Protein AF-A0A926IQZ2-F1 (afdb_monomer_lite)

Radius of gyration: 31.46 Å; chains: 1; bounding box: 54×23×91 Å

InterPro domains:
  IPR045781 Saxitoxin biosynthesis operon protein SxtJ [PF19588] (16-94)

Structure (mmCIF, N/CA/C/O backbone):
data_AF-A0A926IQZ2-F1
#
_entry.id   AF-A0A926IQZ2-F1
#
loop_
_atom_site.group_PDB
_atom_site.id
_atom_site.type_symbol
_atom_site.label_atom_id
_atom_site.label_alt_id
_atom_site.label_comp_id
_atom_site.label_asym_id
_atom_site.label_entity_id
_atom_site.label_seq_id
_atom_site.pdbx_PDB_ins_code
_atom_site.Cartn_x
_atom_site.Cartn_y
_atom_site.Cartn_z
_atom_site.occupancy
_atom_site.B_iso_or_equiv
_atom_site.auth_seq_id
_atom_site.auth_comp_id
_atom_site.auth_asym_id
_atom_site.auth_atom_id
_atom_site.pdbx_PDB_model_num
ATOM 1 N N . MET A 1 1 ? -28.616 3.564 1.388 1.00 45.38 1 MET A N 1
ATOM 2 C CA . MET A 1 1 ? -29.315 3.078 2.598 1.00 45.38 1 MET A CA 1
ATOM 3 C C . MET A 1 1 ? -28.309 2.314 3.440 1.00 45.38 1 MET A C 1
ATOM 5 O O . MET A 1 1 ? -27.675 1.414 2.913 1.00 45.38 1 MET A O 1
ATOM 9 N N . ILE A 1 2 ? -28.062 2.727 4.684 1.00 53.44 2 ILE A N 1
ATOM 10 C CA . ILE A 1 2 ? -27.160 1.995 5.585 1.00 53.44 2 ILE A CA 1
ATOM 11 C C . ILE A 1 2 ? -27.973 0.858 6.196 1.00 53.44 2 ILE A C 1
ATOM 13 O O . ILE A 1 2 ? -28.905 1.106 6.957 1.00 53.44 2 ILE A O 1
ATOM 17 N N . ASP A 1 3 ? -27.648 -0.369 5.802 1.00 67.25 3 ASP A N 1
ATOM 18 C CA . ASP A 1 3 ? -28.371 -1.567 6.211 1.00 67.25 3 ASP A CA 1
ATOM 19 C C . ASP A 1 3 ? -28.187 -1.865 7.701 1.00 67.25 3 ASP A C 1
ATOM 21 O O . ASP A 1 3 ? -27.077 -1.803 8.238 1.00 67.25 3 ASP A O 1
ATOM 25 N N . LYS A 1 4 ? -29.280 -2.238 8.376 1.00 63.59 4 LYS A N 1
ATOM 26 C CA . LYS A 1 4 ? -29.286 -2.554 9.815 1.00 63.59 4 LYS A CA 1
ATOM 27 C C . LYS A 1 4 ? -28.317 -3.698 10.149 1.00 63.59 4 LYS A C 1
ATOM 29 O O . LYS A 1 4 ? -27.727 -3.687 11.226 1.00 63.59 4 LYS A O 1
ATOM 34 N N . LYS A 1 5 ? -28.104 -4.630 9.209 1.00 66.50 5 LYS A N 1
ATOM 35 C CA . LYS A 1 5 ? -27.119 -5.721 9.317 1.00 66.50 5 LYS A CA 1
ATOM 36 C C . LYS A 1 5 ? -25.686 -5.215 9.471 1.00 66.50 5 LYS A C 1
ATOM 38 O O . LYS A 1 5 ? -24.986 -5.666 10.369 1.00 66.50 5 LYS A O 1
ATOM 43 N N . ARG A 1 6 ? -25.282 -4.216 8.681 1.00 66.44 6 ARG A N 1
ATOM 44 C CA . ARG A 1 6 ? -23.912 -3.684 8.704 1.00 66.44 6 ARG A CA 1
ATOM 45 C C . ARG A 1 6 ? -23.560 -3.051 10.051 1.00 66.44 6 ARG A C 1
ATOM 47 O O . ARG A 1 6 ? -22.433 -3.172 10.510 1.00 66.44 6 ARG A O 1
ATOM 54 N N . ASN A 1 7 ? -24.531 -2.418 10.711 1.00 69.25 7 ASN A N 1
ATOM 55 C CA . ASN A 1 7 ? -24.328 -1.851 12.048 1.00 69.25 7 ASN A CA 1
ATOM 56 C C . ASN A 1 7 ? -24.150 -2.941 13.118 1.00 69.25 7 ASN A C 1
ATOM 58 O O . ASN A 1 7 ? -23.382 -2.751 14.056 1.00 69.25 7 ASN A O 1
ATOM 62 N N . ILE A 1 8 ? -24.837 -4.080 12.972 1.00 70.94 8 ILE A N 1
ATOM 63 C CA . ILE A 1 8 ? -24.699 -5.230 13.879 1.00 70.94 8 ILE A CA 1
ATOM 64 C C . ILE A 1 8 ? -23.340 -5.905 13.675 1.00 70.94 8 ILE A C 1
ATOM 66 O O . ILE A 1 8 ? -22.643 -6.165 14.651 1.00 70.94 8 ILE A O 1
ATOM 70 N N . GLU A 1 9 ? -22.929 -6.123 12.424 1.00 70.38 9 GLU A N 1
ATOM 71 C CA . GLU A 1 9 ? -21.602 -6.658 12.090 1.00 70.38 9 GLU A CA 1
ATOM 72 C C . GLU A 1 9 ? -20.486 -5.773 12.660 1.00 70.38 9 GLU A C 1
ATOM 74 O O . GLU A 1 9 ? -19.560 -6.276 13.295 1.00 70.38 9 GLU A O 1
ATOM 79 N N . PHE A 1 10 ? -20.626 -4.449 12.539 1.00 70.62 10 PHE A N 1
ATOM 80 C CA . PHE A 1 10 ? -19.715 -3.491 13.167 1.00 70.62 10 PHE A CA 1
ATOM 81 C C . PHE A 1 10 ? -19.642 -3.630 14.683 1.00 70.62 10 PHE A C 1
ATOM 83 O O . PHE A 1 10 ? -18.548 -3.657 15.248 1.00 70.62 10 PHE A O 1
ATOM 90 N N . GLY A 1 11 ? -20.800 -3.731 15.337 1.00 70.31 11 GLY A N 1
ATOM 91 C CA . GLY A 1 11 ? -20.881 -3.917 16.782 1.00 70.31 11 GLY A CA 1
ATOM 92 C C . GLY A 1 11 ? -20.183 -5.196 17.249 1.00 70.31 11 GLY A C 1
ATOM 93 O O . GLY A 1 11 ? -19.452 -5.175 18.238 1.00 70.31 11 GLY A O 1
ATOM 94 N N . ILE A 1 12 ? -20.344 -6.291 16.500 1.00 75.88 12 ILE A N 1
ATOM 95 C CA . ILE A 1 12 ? -19.693 -7.576 16.788 1.00 75.88 12 ILE A CA 1
ATOM 96 C C . ILE A 1 12 ? -18.170 -7.460 16.646 1.00 75.88 12 ILE A C 1
ATOM 98 O O . ILE A 1 12 ? -17.441 -7.874 17.548 1.00 75.88 12 ILE A O 1
ATOM 102 N N . VAL A 1 13 ? -17.677 -6.867 15.553 1.00 76.06 13 VAL A N 1
ATOM 103 C CA . VAL A 1 13 ? -16.231 -6.703 15.318 1.00 76.06 13 VAL A CA 1
ATOM 104 C C . VAL A 1 13 ? -15.594 -5.805 16.381 1.00 76.06 13 VAL A C 1
ATOM 106 O O . VAL A 1 13 ? -14.533 -6.141 16.906 1.00 76.06 13 VAL A O 1
ATOM 109 N N . LEU A 1 14 ? -16.249 -4.700 16.751 1.00 70.50 14 LEU A N 1
ATOM 110 C CA . LEU A 1 14 ? -15.764 -3.792 17.792 1.00 70.50 14 LEU A CA 1
ATOM 111 C C . LEU A 1 14 ? -15.695 -4.486 19.160 1.00 70.50 14 LEU A C 1
ATOM 113 O O . LEU A 1 14 ? -14.686 -4.387 19.858 1.00 70.50 14 LEU A O 1
ATOM 117 N N . SER A 1 15 ? -16.743 -5.230 19.520 1.00 68.06 15 SER A N 1
ATOM 118 C CA . SER A 1 15 ? -16.782 -6.022 20.751 1.00 68.06 15 SER A CA 1
ATOM 119 C C . SER A 1 15 ? -15.654 -7.055 20.802 1.00 68.06 15 SER A C 1
ATOM 121 O O . SER A 1 15 ? -15.017 -7.225 21.842 1.00 68.06 15 SER A O 1
ATOM 123 N N . LEU A 1 16 ? -15.396 -7.745 19.688 1.00 74.25 16 LEU A N 1
ATOM 124 C CA . LEU A 1 16 ? -14.322 -8.730 19.593 1.00 74.25 16 LEU A CA 1
ATOM 125 C C . LEU A 1 16 ? -12.940 -8.068 19.716 1.00 74.25 16 LEU A C 1
ATOM 127 O O . LEU A 1 16 ? -12.090 -8.561 20.454 1.00 74.25 16 LEU A O 1
ATOM 131 N N . ALA A 1 17 ? -12.726 -6.927 19.055 1.00 71.12 17 ALA A N 1
ATOM 132 C CA . ALA A 1 17 ? -11.469 -6.184 19.124 1.00 71.12 17 ALA A CA 1
ATOM 133 C C . ALA A 1 17 ? -11.136 -5.735 20.557 1.00 71.12 17 ALA A C 1
ATOM 135 O O . ALA A 1 17 ? -10.005 -5.910 21.008 1.00 71.12 17 ALA A O 1
ATOM 136 N N . ILE A 1 18 ? -12.121 -5.222 21.303 1.00 68.69 18 ILE A N 1
ATOM 137 C CA . ILE A 1 18 ? -11.936 -4.817 22.707 1.00 68.69 18 ILE A CA 1
ATOM 138 C C . ILE A 1 18 ? -11.576 -6.023 23.580 1.00 68.69 18 ILE A C 1
ATOM 140 O O . ILE A 1 18 ? -10.701 -5.913 24.435 1.00 68.69 18 ILE A O 1
ATOM 144 N N . LEU A 1 19 ? -12.192 -7.185 23.341 1.00 68.88 19 LEU A N 1
ATOM 145 C CA . LEU A 1 19 ? -11.885 -8.419 24.067 1.00 68.88 19 LEU A CA 1
ATOM 146 C C . LEU A 1 19 ? -10.432 -8.858 23.828 1.00 68.88 19 LEU A C 1
ATOM 148 O O . LEU A 1 19 ? -9.714 -9.160 24.781 1.00 68.88 19 LEU A O 1
ATOM 152 N N . VAL A 1 20 ? -9.968 -8.820 22.575 1.00 73.19 20 VAL A N 1
ATOM 153 C CA . VAL A 1 20 ? -8.573 -9.136 22.221 1.00 73.19 20 VAL A CA 1
ATOM 154 C C . VAL A 1 20 ? -7.599 -8.155 22.882 1.00 73.19 20 VAL A C 1
ATOM 156 O O . VAL A 1 20 ? -6.593 -8.578 23.450 1.00 73.19 20 VAL A O 1
ATOM 159 N N . ILE A 1 21 ? -7.909 -6.856 22.876 1.00 66.25 21 ILE A N 1
ATOM 160 C CA . ILE A 1 21 ? -7.084 -5.826 23.527 1.00 66.25 21 ILE A CA 1
ATOM 161 C C . ILE A 1 21 ? -7.043 -6.036 25.049 1.00 66.25 21 ILE A C 1
ATOM 163 O O . ILE A 1 21 ? -5.967 -5.983 25.645 1.00 66.25 21 ILE A O 1
ATOM 167 N N . ALA A 1 22 ? -8.184 -6.332 25.678 1.00 66.19 22 ALA A N 1
ATOM 168 C CA . ALA A 1 22 ? -8.268 -6.622 27.110 1.00 66.19 22 ALA A CA 1
ATOM 169 C C . ALA A 1 22 ? -7.443 -7.862 27.494 1.00 66.19 22 ALA A C 1
ATOM 171 O O . ALA A 1 22 ? -6.765 -7.861 28.523 1.00 66.19 22 ALA A O 1
ATOM 172 N N . TYR A 1 23 ? -7.444 -8.888 26.639 1.00 66.94 23 TYR A N 1
ATOM 173 C CA . TYR A 1 23 ? -6.642 -10.095 26.827 1.00 66.94 23 TYR A CA 1
ATOM 174 C C . TYR A 1 23 ? -5.132 -9.815 26.744 1.00 66.94 23 TYR A C 1
ATOM 176 O O . TYR A 1 23 ? -4.367 -10.301 27.578 1.00 66.94 23 TYR A O 1
ATOM 184 N N . ILE A 1 24 ? -4.697 -8.985 25.787 1.00 71.19 24 ILE A N 1
ATOM 185 C CA . ILE A 1 24 ? -3.282 -8.606 25.622 1.00 71.19 24 ILE A CA 1
ATOM 186 C C . ILE A 1 24 ? -2.796 -7.735 26.789 1.00 71.19 24 ILE A C 1
ATOM 188 O O . ILE A 1 24 ? -1.668 -7.898 27.251 1.00 71.19 24 ILE A O 1
ATOM 192 N N . CYS A 1 25 ? -3.640 -6.834 27.299 1.00 66.88 25 CYS A N 1
ATOM 193 C CA . CYS A 1 25 ? -3.238 -5.860 28.314 1.00 66.88 25 CYS A CA 1
ATOM 194 C C . CYS A 1 25 ? -3.199 -6.422 29.752 1.00 66.88 25 CYS A C 1
ATOM 196 O O . CYS A 1 25 ? -2.781 -5.703 30.655 1.00 66.88 25 CYS A O 1
ATOM 198 N N . LYS A 1 26 ? -3.639 -7.676 29.985 1.00 62.41 26 LYS A N 1
ATOM 199 C CA . LYS A 1 26 ? -3.727 -8.340 31.312 1.00 62.41 26 LYS A CA 1
ATOM 200 C C . LYS A 1 26 ? -4.358 -7.479 32.431 1.00 62.41 26 LYS A C 1
ATOM 202 O O . LYS A 1 26 ? -4.109 -7.702 33.613 1.00 62.41 26 LYS A O 1
ATOM 207 N N . GLN A 1 27 ? -5.201 -6.515 32.069 1.00 57.38 27 GLN A N 1
ATOM 208 C CA . GLN A 1 27 ? -5.865 -5.587 32.983 1.00 57.38 27 GLN A CA 1
ATOM 209 C C . GLN A 1 27 ? -7.329 -6.030 33.151 1.00 57.38 27 GLN A C 1
ATOM 211 O O . GLN A 1 27 ? -8.024 -6.215 32.153 1.00 57.38 27 GLN A O 1
ATOM 216 N N . ASN A 1 28 ? -7.820 -6.162 34.391 1.00 56.97 28 ASN A N 1
ATOM 217 C CA . ASN A 1 28 ? -9.196 -6.577 34.747 1.00 56.97 28 ASN A CA 1
ATOM 218 C C . ASN A 1 28 ? -10.296 -5.544 34.366 1.00 56.97 28 ASN A C 1
ATOM 220 O O . ASN A 1 28 ? -11.242 -5.306 35.114 1.00 56.97 28 ASN A O 1
ATOM 224 N N . TRP A 1 29 ? -10.218 -4.917 33.189 1.00 56.06 29 TRP A N 1
ATOM 225 C CA . TRP A 1 29 ? -11.238 -4.005 32.643 1.00 56.06 29 TRP A CA 1
ATOM 226 C C . TRP A 1 29 ? -12.407 -4.731 31.952 1.00 56.06 29 TRP A C 1
ATOM 228 O O . TRP A 1 29 ? -13.070 -4.210 31.050 1.00 56.06 29 TRP A O 1
ATOM 238 N N . THR A 1 30 ? -12.727 -5.936 32.417 1.00 60.03 30 THR A N 1
ATOM 239 C CA . THR A 1 30 ? -13.838 -6.761 31.923 1.00 60.03 30 THR A CA 1
ATOM 240 C C . THR A 1 30 ? -15.186 -6.039 32.041 1.00 60.03 30 THR A C 1
ATOM 242 O O . THR A 1 30 ? -16.054 -6.198 31.185 1.00 60.03 30 THR A O 1
ATOM 245 N N . GLN A 1 31 ? -15.343 -5.169 33.045 1.00 58.31 31 GLN A N 1
ATOM 246 C CA . GLN A 1 31 ? -16.564 -4.388 33.269 1.00 58.31 31 GLN A CA 1
ATOM 247 C C . GLN A 1 31 ? -16.846 -3.380 32.141 1.00 58.31 31 GLN A C 1
ATOM 249 O O . GLN A 1 31 ? -17.973 -3.302 31.661 1.00 58.31 31 GLN A O 1
ATOM 254 N N . TRP A 1 32 ? -15.828 -2.670 31.645 1.00 59.44 32 TRP A N 1
ATOM 255 C CA . TRP A 1 32 ? -15.986 -1.713 30.539 1.00 59.44 32 TRP A CA 1
ATOM 256 C C . TRP A 1 32 ? -16.294 -2.401 29.206 1.00 59.44 32 TRP A C 1
ATOM 258 O O . TRP A 1 32 ? -17.041 -1.867 28.384 1.00 59.44 32 TRP A O 1
ATOM 268 N N . THR A 1 33 ? -15.778 -3.618 29.022 1.00 61.50 33 THR A N 1
ATOM 269 C CA . THR A 1 33 ? -16.057 -4.448 27.842 1.00 61.50 33 THR A CA 1
ATOM 270 C C . THR A 1 33 ? -17.523 -4.878 27.820 1.00 61.50 33 THR A C 1
ATOM 272 O O . THR A 1 33 ? -18.197 -4.715 26.807 1.00 61.50 33 THR A O 1
ATOM 275 N N . ILE A 1 34 ? -18.047 -5.345 28.958 1.00 64.44 34 ILE A N 1
ATOM 276 C CA . ILE A 1 34 ? -19.452 -5.749 29.103 1.00 64.44 34 ILE A CA 1
ATOM 277 C C . ILE A 1 34 ? -20.390 -4.550 28.936 1.00 64.44 34 ILE A C 1
ATOM 279 O O . ILE A 1 34 ? -21.377 -4.655 28.214 1.00 64.44 34 ILE A O 1
ATOM 283 N N . VAL A 1 35 ? -20.069 -3.396 29.530 1.00 65.94 35 VAL A N 1
ATOM 284 C CA . VAL A 1 35 ? -20.867 -2.169 29.365 1.00 65.94 35 VAL A CA 1
ATOM 285 C C . VAL A 1 35 ? -20.893 -1.734 27.901 1.00 65.94 35 VAL A C 1
ATOM 287 O O . VAL A 1 35 ? -21.962 -1.438 27.379 1.00 65.94 35 VAL A O 1
ATOM 290 N N . THR A 1 36 ? -19.757 -1.770 27.203 1.00 61.84 36 THR A N 1
ATOM 291 C CA . THR A 1 36 ? -19.682 -1.409 25.777 1.00 61.84 36 THR A CA 1
ATOM 292 C C . THR A 1 36 ? -20.430 -2.404 24.886 1.00 61.84 36 THR A C 1
ATOM 294 O O . THR A 1 36 ? -21.091 -1.998 23.929 1.00 61.84 36 THR A O 1
ATOM 297 N N . LEU A 1 37 ? -20.383 -3.697 25.212 1.00 63.97 37 LEU A N 1
ATOM 298 C CA . LEU A 1 37 ? -21.092 -4.766 24.504 1.00 63.97 37 LEU A CA 1
ATOM 299 C C . LEU A 1 37 ? -22.612 -4.638 24.681 1.00 63.97 37 LEU A C 1
ATOM 301 O O . LEU A 1 37 ? -23.364 -4.696 23.709 1.00 63.97 37 LEU A O 1
ATOM 305 N N . VAL A 1 38 ? -23.067 -4.373 25.906 1.00 63.81 38 VAL A N 1
ATOM 306 C CA . VAL A 1 38 ? -24.484 -4.146 26.227 1.00 63.81 38 VAL A CA 1
ATOM 307 C C . VAL A 1 38 ? -24.990 -2.843 25.596 1.00 63.81 38 VAL A C 1
ATOM 309 O O . VAL A 1 38 ? -26.078 -2.821 25.021 1.00 63.81 38 VAL A O 1
ATOM 312 N N . LEU A 1 39 ? -24.190 -1.774 25.614 1.00 61.75 39 LEU A N 1
ATOM 313 C CA . LEU A 1 39 ? -24.533 -0.493 24.988 1.00 61.75 39 LEU A CA 1
ATOM 314 C C . LEU A 1 39 ? -24.591 -0.597 23.452 1.00 61.75 39 LEU A C 1
ATOM 316 O O . LEU A 1 39 ? -25.469 -0.002 22.824 1.00 61.75 39 LEU A O 1
ATOM 320 N N . THR A 1 40 ? -23.712 -1.413 22.862 1.00 59.50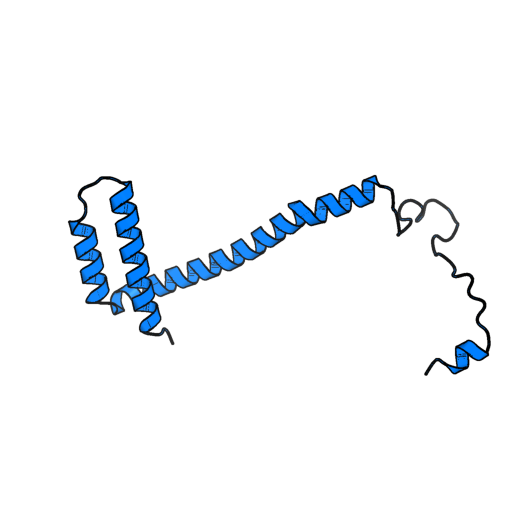 40 THR A N 1
ATOM 321 C CA . THR A 1 40 ? -23.730 -1.781 21.435 1.00 59.50 40 THR A CA 1
ATOM 322 C C . THR A 1 40 ? -25.012 -2.527 21.059 1.00 59.50 40 THR A C 1
ATOM 324 O O . THR A 1 40 ? -25.579 -2.272 19.995 1.00 59.50 40 THR A O 1
ATOM 327 N N . LEU A 1 41 ? -25.499 -3.420 21.929 1.00 58.56 41 LEU A N 1
ATOM 328 C CA . LEU A 1 41 ? -26.719 -4.194 21.685 1.00 58.56 41 LEU A CA 1
ATOM 329 C C . LEU A 1 41 ? -27.999 -3.355 21.845 1.00 58.56 41 LEU A C 1
ATOM 331 O O . LEU A 1 41 ? -28.949 -3.527 21.081 1.00 58.56 41 LEU A O 1
ATOM 335 N N . LEU A 1 42 ? -28.030 -2.457 22.836 1.00 59.62 42 LEU A N 1
ATOM 336 C CA . LEU A 1 42 ? -29.231 -1.703 23.215 1.00 59.62 42 LEU A CA 1
ATOM 337 C C . LEU A 1 42 ? -29.500 -0.491 22.317 1.00 59.62 42 LEU A C 1
ATOM 339 O O . LEU A 1 42 ? -30.661 -0.182 22.047 1.00 59.62 42 LEU A O 1
ATOM 343 N N . VAL A 1 43 ? -28.460 0.204 21.837 1.00 57.59 43 VAL A N 1
ATOM 344 C CA . VAL A 1 43 ? -28.637 1.440 21.053 1.00 57.59 43 VAL A CA 1
ATOM 345 C C . VAL A 1 43 ? -27.754 1.446 19.796 1.00 57.59 43 VAL A C 1
ATOM 347 O O . VAL A 1 43 ? -26.828 2.251 19.671 1.00 57.59 43 VAL A O 1
ATOM 350 N N . PRO A 1 44 ? -28.074 0.616 18.783 1.00 57.50 44 PRO A N 1
ATOM 351 C CA . PRO A 1 44 ? -27.334 0.595 17.518 1.00 57.50 44 PRO A CA 1
ATOM 352 C C . PRO A 1 44 ? -27.434 1.923 16.747 1.00 57.50 44 PRO A C 1
ATOM 354 O O . PRO A 1 44 ? -26.593 2.215 15.900 1.00 57.50 44 PRO A O 1
ATOM 357 N N . LYS A 1 45 ? -28.449 2.756 17.034 1.00 57.19 45 LYS A N 1
ATOM 358 C CA . LYS A 1 45 ? -28.648 4.059 16.379 1.00 57.19 45 LYS A CA 1
ATOM 359 C C . LYS A 1 45 ? -27.588 5.099 16.753 1.00 57.19 45 LYS A C 1
ATOM 361 O O . LYS A 1 45 ? -27.156 5.818 15.860 1.00 57.19 45 LYS A O 1
ATOM 366 N N . THR A 1 46 ? -27.122 5.167 17.999 1.00 59.38 46 THR A N 1
ATOM 367 C CA . THR A 1 46 ? -26.105 6.163 18.403 1.00 59.38 46 THR A CA 1
ATOM 368 C C . THR A 1 46 ? -24.739 5.876 17.775 1.00 59.38 46 THR A C 1
ATOM 370 O O . THR A 1 46 ? -23.988 6.802 17.490 1.00 59.38 46 THR A O 1
ATOM 373 N N . PHE A 1 47 ? -24.447 4.613 17.451 1.00 57.59 47 PHE A N 1
ATOM 374 C CA . PHE A 1 47 ? -23.218 4.223 16.751 1.00 57.59 47 PHE A CA 1
ATOM 375 C C . PHE A 1 47 ? -23.270 4.406 15.227 1.00 57.59 47 PHE A C 1
ATOM 377 O O . PHE A 1 47 ? -22.246 4.248 14.567 1.00 57.59 47 PHE A O 1
ATOM 384 N N . THR A 1 48 ? -24.414 4.776 14.640 1.00 61.78 48 THR A N 1
ATOM 385 C CA . THR A 1 48 ? -24.522 4.979 13.181 1.00 61.78 48 THR A CA 1
ATOM 386 C C . THR A 1 48 ? -23.561 6.022 12.589 1.00 61.78 48 THR A C 1
ATOM 388 O O . THR A 1 48 ? -22.926 5.685 11.585 1.00 61.78 48 THR A O 1
ATOM 391 N N . PRO A 1 49 ? -23.370 7.236 13.155 1.00 66.94 49 PRO A N 1
ATOM 392 C CA . PRO A 1 49 ? -22.392 8.183 12.613 1.00 66.94 49 PRO A CA 1
ATOM 393 C C . PRO A 1 49 ? -20.952 7.673 12.751 1.00 66.94 49 PRO A C 1
ATOM 395 O O . PRO A 1 49 ? -20.132 7.890 11.863 1.00 66.94 49 PRO A O 1
ATOM 398 N N . PHE A 1 50 ? -20.652 6.939 13.825 1.00 71.12 50 PHE A N 1
ATOM 399 C CA . PHE A 1 50 ? -19.318 6.400 14.072 1.00 71.12 50 PHE A CA 1
ATOM 400 C C . PHE A 1 50 ? -18.981 5.235 13.132 1.00 71.12 50 PHE A C 1
ATOM 402 O O . PHE A 1 50 ? -17.906 5.210 12.540 1.00 71.12 50 PHE A O 1
ATOM 409 N N . ALA A 1 51 ? -19.925 4.314 12.914 1.00 69.75 51 ALA A N 1
ATOM 410 C CA . ALA A 1 51 ? -19.788 3.236 11.938 1.00 69.75 51 ALA A CA 1
ATOM 411 C C . ALA A 1 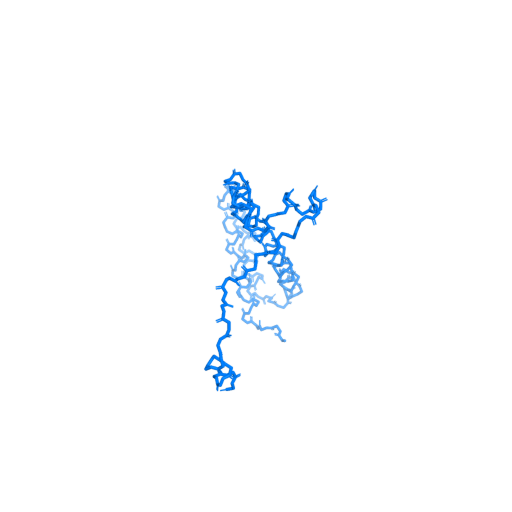51 ? -19.655 3.782 10.509 1.00 69.75 51 ALA A C 1
ATOM 413 O O . ALA A 1 51 ? -18.887 3.253 9.709 1.00 69.75 51 ALA A O 1
ATOM 414 N N . TRP A 1 52 ? -20.364 4.867 10.182 1.00 75.56 52 TRP A N 1
ATOM 415 C CA . TRP A 1 52 ? -20.207 5.536 8.893 1.00 75.56 52 TRP A CA 1
ATOM 416 C C . TRP A 1 52 ? -18.806 6.135 8.723 1.00 75.56 52 TRP A C 1
ATOM 418 O O . TRP A 1 52 ? -18.178 5.912 7.688 1.00 75.56 52 TRP A O 1
ATOM 428 N N . LEU A 1 53 ? -18.293 6.827 9.746 1.00 80.81 53 LEU A N 1
ATOM 429 C CA . LEU A 1 53 ? -16.947 7.397 9.722 1.00 80.81 53 LEU A CA 1
ATOM 430 C C . LEU A 1 53 ? -15.876 6.304 9.616 1.00 80.81 53 LEU A C 1
ATOM 432 O O . LEU A 1 53 ? -14.954 6.421 8.813 1.00 80.81 53 LEU A O 1
ATOM 436 N N . TRP A 1 54 ? -16.030 5.211 10.365 1.00 78.06 54 TRP A N 1
ATOM 437 C CA . TRP A 1 54 ? -15.118 4.073 10.299 1.00 78.06 54 TRP A CA 1
ATOM 438 C C . TRP A 1 54 ? -15.146 3.387 8.932 1.00 78.06 54 TRP A C 1
ATOM 440 O O . TRP A 1 54 ? -14.097 3.059 8.386 1.00 78.06 54 TRP A O 1
ATOM 450 N N . MET A 1 55 ? -16.327 3.200 8.339 1.00 80.94 55 MET A N 1
ATOM 451 C CA . MET A 1 55 ? -16.436 2.656 6.983 1.00 80.94 55 MET A CA 1
ATOM 452 C C . MET A 1 55 ? -15.763 3.563 5.955 1.00 80.94 55 MET A C 1
ATOM 454 O O . MET A 1 55 ? -15.028 3.074 5.102 1.00 80.94 55 MET A O 1
ATOM 458 N N . LYS A 1 56 ? -15.951 4.882 6.066 1.00 84.06 56 LYS A N 1
ATOM 459 C CA . LYS A 1 56 ? -15.266 5.860 5.211 1.00 84.06 56 LYS A CA 1
ATOM 460 C C . LYS A 1 56 ? -13.752 5.828 5.398 1.00 84.06 56 LYS A C 1
ATOM 462 O O . LYS A 1 56 ? -13.016 5.918 4.420 1.00 84.06 56 LYS A O 1
ATOM 467 N N . PHE A 1 57 ? -13.288 5.645 6.630 1.00 87.31 57 PHE A N 1
ATOM 468 C CA . PHE A 1 57 ? -11.874 5.461 6.930 1.00 87.31 57 PHE A CA 1
ATOM 469 C C . PHE A 1 57 ? -11.326 4.164 6.318 1.00 87.31 57 PHE A C 1
ATOM 471 O O . PHE A 1 57 ? -10.269 4.184 5.696 1.00 87.31 57 PHE A O 1
ATOM 478 N N . GLY A 1 58 ? -12.066 3.057 6.413 1.00 87.12 58 GLY A N 1
ATOM 479 C CA . GLY A 1 58 ? -11.710 1.785 5.781 1.00 87.12 58 GLY A CA 1
ATOM 480 C C . GLY A 1 58 ? -11.638 1.872 4.254 1.00 87.12 58 GLY A C 1
ATOM 481 O O . GLY A 1 58 ? -10.694 1.359 3.658 1.00 87.12 58 GLY A O 1
ATOM 482 N N . GLU A 1 59 ? -12.581 2.573 3.618 1.00 87.25 59 GLU A N 1
ATOM 483 C CA . GLU A 1 59 ? -12.548 2.858 2.175 1.00 87.25 59 GLU A CA 1
ATOM 484 C C . GLU A 1 59 ? -11.308 3.683 1.792 1.00 87.25 59 GLU A C 1
ATOM 486 O O . GLU A 1 59 ? -10.599 3.333 0.846 1.00 87.25 59 GLU A O 1
ATOM 491 N N . ALA A 1 60 ? -10.999 4.735 2.557 1.00 89.12 60 ALA A N 1
ATOM 492 C CA . ALA A 1 60 ? -9.812 5.557 2.332 1.00 89.12 60 ALA A CA 1
ATOM 493 C C . ALA A 1 60 ? -8.518 4.742 2.487 1.00 89.12 60 ALA A C 1
ATOM 495 O O . ALA A 1 60 ? -7.630 4.824 1.635 1.00 89.12 60 ALA A O 1
ATOM 496 N N . LEU A 1 61 ? -8.429 3.903 3.525 1.00 89.69 61 LEU A N 1
ATOM 497 C CA . LEU A 1 61 ? -7.308 2.982 3.702 1.00 89.69 61 LEU A CA 1
ATOM 498 C C . LEU A 1 61 ? -7.194 2.020 2.525 1.00 89.69 61 LEU A C 1
ATOM 500 O O . LEU A 1 61 ? -6.102 1.854 2.002 1.00 89.69 61 LEU A O 1
ATOM 504 N N . SER A 1 62 ? -8.299 1.428 2.070 1.00 89.06 62 SER A N 1
ATOM 505 C CA . SER A 1 62 ? -8.299 0.488 0.945 1.00 89.06 62 SER A CA 1
ATOM 506 C C . SER A 1 62 ? -7.762 1.123 -0.346 1.00 89.06 62 SER A C 1
ATOM 508 O O . SER A 1 62 ? -6.950 0.513 -1.052 1.00 89.06 62 SER A O 1
ATOM 510 N N . GLN A 1 63 ? -8.128 2.376 -0.626 1.00 90.12 63 GLN A N 1
ATOM 511 C CA . GLN A 1 63 ? -7.598 3.124 -1.769 1.00 90.12 63 GLN A CA 1
ATOM 512 C C . GLN A 1 63 ? -6.086 3.388 -1.642 1.00 90.12 63 GLN A C 1
ATOM 514 O O . GLN A 1 63 ? -5.335 3.239 -2.615 1.00 90.12 63 GLN A O 1
ATOM 519 N N . ILE A 1 64 ? -5.624 3.735 -0.438 1.00 93.62 64 ILE A N 1
ATOM 520 C CA . ILE A 1 64 ? -4.200 3.946 -0.148 1.00 93.62 64 ILE A CA 1
ATOM 521 C C . ILE A 1 64 ? -3.431 2.625 -0.277 1.00 93.62 64 ILE A C 1
ATOM 523 O O . ILE A 1 64 ? -2.406 2.572 -0.955 1.00 93.62 64 ILE A O 1
ATOM 527 N N . THR A 1 65 ? -3.947 1.539 0.300 1.00 93.12 65 THR A N 1
ATOM 528 C CA . THR A 1 65 ? -3.359 0.198 0.226 1.00 93.12 65 THR A CA 1
ATOM 529 C C . THR A 1 65 ? -3.246 -0.277 -1.213 1.00 93.12 65 THR A C 1
ATOM 531 O O . THR A 1 65 ? -2.215 -0.829 -1.571 1.00 93.12 65 THR A O 1
ATOM 534 N N . THR A 1 66 ? -4.245 -0.019 -2.060 1.00 93.62 66 THR A N 1
ATOM 535 C CA . THR A 1 66 ? -4.187 -0.378 -3.486 1.00 93.62 66 THR A CA 1
ATOM 536 C C . THR A 1 66 ? -3.037 0.341 -4.194 1.00 93.62 66 THR A C 1
ATOM 538 O O . THR A 1 66 ? -2.245 -0.292 -4.893 1.00 93.62 66 THR A O 1
ATOM 541 N N . SER A 1 67 ? -2.889 1.651 -3.966 1.00 92.44 67 SER A N 1
ATOM 542 C CA . SER A 1 67 ? -1.777 2.437 -4.525 1.00 92.44 67 SER A CA 1
ATOM 543 C C . SER A 1 67 ? -0.414 1.955 -4.018 1.00 92.44 67 SER A C 1
ATOM 545 O O . SER A 1 67 ? 0.529 1.812 -4.796 1.00 92.44 67 SER A O 1
ATOM 547 N N . ILE A 1 68 ? -0.313 1.662 -2.719 1.00 95.62 68 ILE A N 1
ATOM 548 C CA . ILE A 1 68 ? 0.910 1.149 -2.091 1.00 95.62 68 ILE A CA 1
ATOM 549 C C . ILE A 1 68 ? 1.259 -0.237 -2.627 1.00 95.62 68 ILE A C 1
ATOM 551 O O . ILE A 1 68 ? 2.410 -0.481 -2.973 1.00 95.62 68 ILE A O 1
ATOM 555 N N . LEU A 1 69 ? 0.283 -1.137 -2.734 1.00 95.88 69 LEU A N 1
ATOM 556 C CA . LEU A 1 69 ? 0.475 -2.479 -3.271 1.00 95.88 69 LEU A CA 1
ATOM 557 C C . LEU A 1 69 ? 1.007 -2.404 -4.703 1.00 95.88 69 LEU A C 1
ATOM 559 O O . LEU A 1 69 ? 1.987 -3.072 -5.025 1.00 95.88 69 LEU A O 1
ATOM 563 N N . LEU A 1 70 ? 0.415 -1.545 -5.539 1.00 95.50 70 LEU A N 1
ATOM 564 C CA . LEU A 1 70 ? 0.880 -1.328 -6.906 1.00 95.50 70 LEU A CA 1
ATOM 565 C C . LEU A 1 70 ? 2.317 -0.794 -6.935 1.00 95.50 70 LEU A C 1
ATOM 567 O O . LEU A 1 70 ? 3.134 -1.292 -7.708 1.00 95.50 70 LEU A O 1
ATOM 571 N N . ALA A 1 71 ? 2.649 0.171 -6.074 1.00 95.94 71 ALA A N 1
ATOM 572 C CA . ALA A 1 71 ? 4.008 0.691 -5.959 1.00 95.94 71 ALA A CA 1
ATOM 573 C C . ALA A 1 71 ? 5.001 -0.403 -5.533 1.00 95.94 71 ALA A C 1
ATOM 575 O O . ALA A 1 71 ? 6.051 -0.552 -6.154 1.00 95.94 71 ALA A O 1
ATOM 576 N N . ILE A 1 72 ? 4.657 -1.214 -4.529 1.00 96.44 72 ILE A N 1
ATOM 577 C CA . ILE A 1 72 ? 5.489 -2.329 -4.060 1.00 96.44 72 ILE A CA 1
ATOM 578 C C . ILE A 1 72 ? 5.707 -3.345 -5.179 1.00 96.44 72 ILE A C 1
ATOM 580 O O . ILE A 1 72 ? 6.841 -3.742 -5.424 1.00 96.44 72 ILE A O 1
ATOM 584 N N . VAL A 1 73 ? 4.656 -3.744 -5.896 1.00 96.31 73 VAL A N 1
ATOM 585 C CA . VAL A 1 73 ? 4.769 -4.681 -7.024 1.00 96.31 73 VAL A CA 1
ATOM 586 C C . VAL A 1 73 ? 5.625 -4.085 -8.145 1.00 96.31 73 VAL A C 1
ATOM 588 O O . VAL A 1 73 ? 6.499 -4.760 -8.696 1.00 96.31 73 VAL A O 1
ATOM 591 N N . PHE A 1 74 ? 5.431 -2.806 -8.465 1.00 95.25 74 PHE A N 1
ATOM 592 C CA . PHE A 1 74 ? 6.197 -2.131 -9.505 1.00 95.25 74 PHE A CA 1
ATOM 593 C C . PHE A 1 74 ? 7.685 -2.028 -9.150 1.00 95.25 74 PHE A C 1
ATOM 595 O O . PHE A 1 74 ? 8.545 -2.355 -9.968 1.00 95.25 74 PHE A O 1
ATOM 602 N N . PHE A 1 75 ? 8.017 -1.607 -7.933 1.00 94.62 75 PHE A N 1
ATOM 603 C CA . PHE A 1 75 ? 9.408 -1.468 -7.503 1.00 94.62 75 PHE A CA 1
ATOM 604 C C . PHE A 1 75 ? 10.064 -2.806 -7.152 1.00 94.62 75 PHE A C 1
ATOM 606 O O . PHE A 1 75 ? 11.258 -2.969 -7.387 1.00 94.62 75 PHE A O 1
ATOM 613 N N . GLY A 1 76 ? 9.304 -3.768 -6.634 1.00 95.31 76 GLY A N 1
ATOM 614 C CA . GLY A 1 76 ? 9.803 -5.070 -6.196 1.00 95.31 76 GLY A CA 1
ATOM 615 C C . GLY A 1 76 ? 9.935 -6.101 -7.313 1.00 95.31 76 GLY A C 1
ATOM 616 O O . GLY A 1 76 ? 10.823 -6.943 -7.247 1.00 95.31 76 GLY A O 1
ATOM 617 N N . ILE A 1 77 ? 9.089 -6.040 -8.347 1.00 94.56 77 ILE A N 1
ATOM 618 C CA . ILE A 1 77 ? 9.076 -7.031 -9.436 1.00 94.56 77 ILE A CA 1
ATOM 619 C C . ILE A 1 77 ? 9.381 -6.367 -10.779 1.00 94.56 77 ILE A C 1
ATOM 621 O O . ILE A 1 77 ? 10.351 -6.721 -11.447 1.00 94.56 77 ILE A O 1
ATOM 625 N N . VAL A 1 78 ? 8.591 -5.371 -11.185 1.00 94.31 78 VAL A N 1
ATOM 626 C CA . VAL A 1 78 ? 8.675 -4.814 -12.550 1.00 94.31 78 VAL A CA 1
ATOM 627 C C . VAL A 1 78 ? 9.999 -4.081 -12.788 1.00 94.31 78 VAL A C 1
ATOM 629 O O . VAL A 1 78 ? 10.675 -4.301 -13.794 1.00 94.31 78 VAL A O 1
ATOM 632 N N . THR A 1 79 ? 10.408 -3.239 -11.842 1.00 93.88 79 THR A N 1
ATOM 633 C CA . THR A 1 79 ? 11.640 -2.441 -11.907 1.00 93.88 79 THR A CA 1
ATOM 634 C C . THR A 1 79 ? 12.907 -3.302 -11.962 1.00 93.88 79 THR A C 1
ATOM 636 O O . THR A 1 79 ? 13.738 -3.051 -12.841 1.00 93.88 79 THR A O 1
ATOM 639 N N . PRO A 1 80 ? 13.101 -4.327 -11.104 1.00 91.19 80 PRO A N 1
ATOM 640 C CA . PRO A 1 80 ? 14.276 -5.185 -11.200 1.00 91.19 80 PRO A CA 1
ATOM 641 C C . PRO A 1 80 ? 14.273 -6.027 -12.472 1.00 91.19 80 PRO A C 1
ATOM 643 O O . PRO A 1 80 ? 15.338 -6.189 -13.055 1.00 91.19 80 PRO A O 1
ATOM 646 N N . ILE A 1 81 ? 13.116 -6.473 -12.976 1.00 90.62 81 ILE A N 1
ATOM 647 C CA . ILE A 1 81 ? 13.034 -7.138 -14.289 1.00 90.62 81 ILE A CA 1
ATOM 648 C C . ILE A 1 81 ? 13.492 -6.187 -15.405 1.00 90.62 81 ILE A C 1
ATOM 650 O O . ILE A 1 81 ? 14.297 -6.567 -16.257 1.00 90.62 81 ILE A O 1
ATOM 654 N N . GL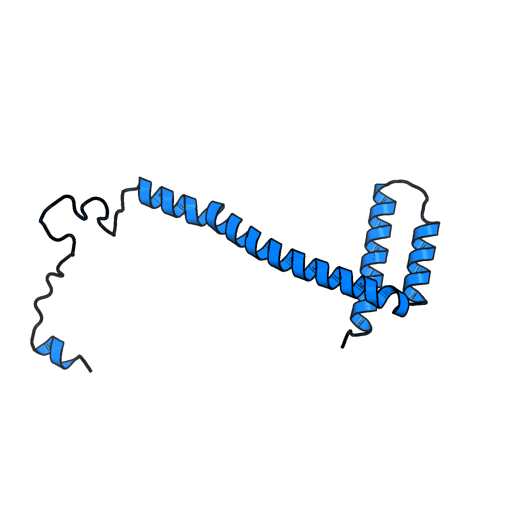Y A 1 82 ? 13.034 -4.933 -15.383 1.00 87.31 82 GLY A N 1
ATOM 655 C CA . GLY A 1 82 ? 13.454 -3.904 -16.335 1.00 87.31 82 GLY A CA 1
ATOM 656 C C . GLY A 1 82 ? 14.957 -3.618 -16.271 1.00 87.31 82 GLY A C 1
ATOM 657 O O . GLY A 1 82 ? 15.627 -3.605 -17.306 1.00 87.31 82 GLY A O 1
ATOM 658 N N . LYS A 1 83 ? 15.513 -3.455 -15.062 1.00 86.19 83 LYS A N 1
ATOM 659 C CA . LYS A 1 83 ? 16.960 -3.279 -14.864 1.00 86.19 83 LYS A CA 1
ATOM 660 C C . LYS A 1 83 ? 17.758 -4.512 -15.268 1.00 86.19 83 LYS A C 1
ATOM 662 O O . LYS A 1 83 ? 18.799 -4.359 -15.898 1.00 86.19 83 LYS A O 1
ATOM 667 N N . LEU A 1 84 ? 17.282 -5.715 -14.962 1.00 87.75 84 LEU A N 1
ATOM 668 C CA . LEU A 1 84 ? 17.924 -6.964 -15.363 1.00 87.75 84 LEU A CA 1
ATOM 669 C C . LEU A 1 84 ? 17.967 -7.078 -16.890 1.00 87.75 84 LEU A C 1
ATOM 671 O O . LEU A 1 84 ? 19.023 -7.353 -17.455 1.00 87.75 84 LEU A O 1
ATOM 675 N N . ARG A 1 85 ? 16.861 -6.763 -17.576 1.00 83.00 85 ARG A N 1
ATOM 676 C CA . ARG A 1 85 ? 16.818 -6.674 -19.043 1.00 83.00 85 ARG A CA 1
ATOM 677 C C . ARG A 1 85 ? 17.785 -5.617 -19.589 1.00 83.00 85 ARG A C 1
ATOM 679 O O . ARG A 1 85 ? 18.433 -5.869 -20.605 1.00 83.00 85 ARG A O 1
ATOM 686 N N . ALA A 1 86 ? 17.915 -4.470 -18.920 1.00 79.06 86 ALA A N 1
ATOM 687 C CA . ALA A 1 86 ? 18.869 -3.427 -19.297 1.00 79.06 86 ALA A CA 1
ATOM 688 C C . ALA A 1 86 ? 20.335 -3.873 -19.115 1.00 79.06 86 ALA A C 1
ATOM 690 O O . ALA A 1 86 ? 21.165 -3.617 -19.989 1.00 79.06 86 ALA A O 1
ATOM 691 N N . LEU A 1 87 ? 20.652 -4.584 -18.026 1.00 80.12 87 LEU A N 1
ATOM 692 C CA . LEU A 1 87 ? 21.981 -5.155 -17.765 1.00 80.12 87 LEU A CA 1
ATOM 693 C C . LEU A 1 87 ? 22.341 -6.257 -18.765 1.00 80.12 87 LEU A C 1
ATOM 695 O O . LEU A 1 87 ? 23.469 -6.299 -19.249 1.00 80.12 87 LEU A O 1
ATOM 699 N N . LEU A 1 88 ? 21.366 -7.085 -19.149 1.00 79.00 88 LEU A N 1
ATOM 700 C CA . LEU A 1 88 ? 21.511 -8.119 -20.178 1.00 79.00 88 LEU A CA 1
ATOM 701 C C . LEU A 1 88 ? 21.738 -7.549 -21.591 1.00 79.00 88 LEU A C 1
ATOM 703 O O . LEU A 1 88 ? 21.827 -8.323 -22.542 1.00 79.00 88 LEU A O 1
ATOM 707 N N . LYS A 1 89 ? 21.816 -6.215 -21.756 1.00 64.38 89 LYS A N 1
ATOM 708 C CA . LYS A 1 89 ? 22.052 -5.520 -23.036 1.00 64.38 89 LYS A CA 1
ATOM 709 C C . LYS A 1 89 ? 21.108 -5.956 -24.169 1.00 64.38 89 LYS A C 1
ATOM 711 O O . LYS A 1 89 ? 21.390 -5.681 -25.332 1.00 64.38 89 LYS A O 1
ATOM 716 N N . LYS A 1 90 ? 19.956 -6.563 -23.852 1.00 63.25 90 LYS A N 1
ATOM 717 C CA . LYS A 1 90 ? 18.862 -6.809 -24.803 1.00 63.25 90 LYS A CA 1
ATOM 718 C C . LYS A 1 90 ? 18.148 -5.487 -25.076 1.00 63.25 90 LYS A C 1
ATOM 720 O O . LYS A 1 90 ? 17.009 -5.264 -24.666 1.00 63.25 90 LYS A O 1
ATOM 725 N N . ASP A 1 91 ? 18.863 -4.597 -25.754 1.00 66.19 91 ASP A N 1
ATOM 726 C CA . ASP A 1 91 ? 18.341 -3.353 -26.297 1.00 66.19 91 ASP A CA 1
ATOM 727 C C . ASP A 1 91 ? 17.530 -3.684 -27.551 1.00 66.19 91 ASP A C 1
ATOM 729 O O . ASP A 1 91 ? 17.956 -3.474 -28.683 1.00 66.19 91 ASP A O 1
ATOM 733 N N . SER A 1 92 ? 16.347 -4.269 -27.347 1.00 63.75 92 SER A N 1
ATOM 734 C CA . SER A 1 92 ? 15.445 -4.611 -28.452 1.00 63.75 92 SER A CA 1
ATOM 735 C C . SER A 1 92 ? 14.946 -3.376 -29.210 1.00 63.75 92 SER A C 1
ATOM 737 O O . SER A 1 92 ? 14.328 -3.525 -30.254 1.00 63.75 92 SER A O 1
ATOM 739 N N . LEU A 1 93 ? 15.183 -2.173 -28.677 1.00 65.06 93 LEU A N 1
ATOM 740 C CA . LEU A 1 93 ? 14.798 -0.899 -29.277 1.00 65.06 93 LEU A CA 1
ATOM 741 C C . LEU A 1 93 ? 15.994 -0.149 -29.895 1.00 65.06 93 LEU A C 1
ATOM 743 O O . LEU A 1 93 ? 15.789 0.942 -30.418 1.00 65.06 93 LEU A O 1
ATOM 747 N N . ARG A 1 94 ? 17.221 -0.701 -29.837 1.00 66.69 94 ARG A N 1
ATOM 748 C CA . ARG A 1 94 ? 18.476 -0.069 -30.310 1.00 66.69 94 ARG A CA 1
ATOM 749 C C . ARG A 1 94 ? 18.592 1.409 -29.895 1.00 66.69 94 ARG A C 1
ATOM 751 O O . ARG A 1 94 ? 19.104 2.246 -30.639 1.00 66.69 94 ARG A O 1
ATOM 758 N N . LEU A 1 95 ? 18.113 1.745 -28.694 1.00 67.56 95 LEU A N 1
ATOM 759 C CA . LEU A 1 95 ? 18.027 3.123 -28.192 1.00 67.56 95 LEU A CA 1
ATOM 760 C C . LEU A 1 95 ? 19.404 3.783 -28.077 1.00 67.56 95 LEU A C 1
ATOM 762 O O . LEU A 1 95 ? 19.516 5.003 -28.163 1.00 67.56 95 LEU A O 1
ATOM 766 N N . ARG A 1 96 ? 20.461 2.984 -27.892 1.00 65.44 96 ARG A N 1
ATOM 767 C CA . ARG A 1 96 ? 21.848 3.471 -27.800 1.00 65.44 96 ARG A CA 1
ATOM 768 C C . ARG A 1 96 ? 22.420 3.955 -29.135 1.00 65.44 96 ARG A C 1
ATOM 770 O O . ARG A 1 96 ? 23.322 4.795 -29.107 1.00 65.44 96 ARG A O 1
ATOM 777 N N . ASP A 1 97 ? 21.899 3.444 -30.249 1.00 64.12 97 ASP A N 1
ATOM 778 C CA . ASP A 1 97 ? 22.333 3.769 -31.614 1.00 64.12 97 ASP A CA 1
ATOM 779 C C . ASP A 1 97 ? 21.491 4.909 -32.215 1.00 64.12 97 ASP A C 1
ATOM 781 O O . ASP A 1 97 ? 21.911 5.592 -33.153 1.00 64.12 97 ASP A O 1
ATOM 785 N N . PHE A 1 98 ? 20.317 5.174 -31.629 1.00 61.84 98 PHE A N 1
ATOM 786 C CA . PHE A 1 98 ? 19.425 6.253 -32.032 1.00 61.84 98 PHE A CA 1
ATOM 787 C C . PHE A 1 98 ? 20.121 7.619 -31.887 1.00 61.84 98 PHE A C 1
ATOM 789 O O . PHE A 1 98 ? 20.531 8.013 -30.796 1.00 61.84 98 PHE A O 1
ATOM 796 N N . LYS A 1 99 ? 20.250 8.343 -33.009 1.00 62.22 99 LYS A N 1
ATOM 797 C CA . LYS A 1 99 ? 20.919 9.655 -33.176 1.00 62.22 99 LYS A CA 1
ATOM 798 C C . LYS A 1 99 ? 22.450 9.697 -33.085 1.00 62.22 99 LYS A C 1
ATOM 800 O O . LYS A 1 99 ? 23.008 10.781 -33.248 1.00 62.22 99 LYS A O 1
ATOM 805 N N . LYS A 1 100 ? 23.151 8.580 -32.861 1.00 64.19 100 LYS A N 1
ATOM 806 C CA . LYS A 1 100 ? 24.630 8.582 -32.876 1.00 64.19 100 LYS A CA 1
ATOM 807 C C . LYS A 1 100 ? 25.230 8.396 -34.267 1.00 64.19 100 LYS A C 1
ATOM 809 O O . LYS A 1 100 ? 26.303 8.926 -34.535 1.00 64.19 100 LYS A O 1
ATOM 814 N N . CYS A 1 101 ? 24.534 7.688 -35.149 1.00 56.16 101 CYS A N 1
ATOM 815 C CA . CYS A 1 101 ? 24.955 7.447 -36.526 1.00 56.16 101 CYS A CA 1
ATOM 816 C C . CYS A 1 101 ? 23.940 8.058 -37.505 1.00 56.16 101 CYS A C 1
ATOM 818 O O . CYS A 1 101 ? 22.766 8.209 -37.171 1.00 56.16 101 CYS A O 1
ATOM 820 N N . LYS A 1 102 ? 24.387 8.412 -38.720 1.00 61.69 102 LYS A N 1
ATOM 821 C CA . LYS A 1 102 ? 23.510 8.875 -39.819 1.00 61.69 102 LYS A CA 1
ATOM 822 C C . LYS A 1 102 ? 22.648 7.749 -40.418 1.00 61.69 102 LYS A C 1
ATOM 824 O O . LYS A 1 102 ? 21.808 8.025 -41.266 1.00 61.69 102 LYS A O 1
ATOM 829 N N . GLU A 1 103 ? 22.862 6.504 -39.998 1.00 65.31 103 GLU A N 1
ATOM 830 C CA . GLU A 1 103 ? 22.162 5.325 -40.507 1.00 65.31 103 GLU A CA 1
ATOM 831 C C . GLU A 1 103 ? 20.865 5.044 -39.737 1.00 65.31 103 GLU A C 1
ATOM 833 O O . GLU A 1 103 ? 20.744 5.326 -38.543 1.00 65.31 103 GLU A O 1
ATOM 838 N N . SER A 1 104 ? 19.873 4.497 -40.443 1.00 66.75 104 SER A N 1
ATOM 839 C CA . SER A 1 104 ? 18.553 4.199 -39.886 1.00 66.75 104 SER A CA 1
ATOM 840 C C . SER A 1 104 ? 18.620 3.039 -38.891 1.00 66.75 104 SER A C 1
ATOM 842 O O . SER A 1 104 ? 19.133 1.969 -39.203 1.00 66.75 104 SER A O 1
ATOM 844 N N . VAL A 1 105 ? 18.041 3.223 -37.702 1.00 69.75 105 VAL A N 1
ATOM 845 C CA . VAL A 1 105 ? 17.890 2.150 -36.701 1.00 69.75 105 VAL A CA 1
ATOM 846 C C . VAL A 1 105 ? 16.704 1.224 -36.987 1.00 69.75 105 VAL A C 1
ATOM 848 O O . VAL A 1 105 ? 16.531 0.219 -36.294 1.00 69.75 105 VAL A O 1
ATOM 851 N N . PHE A 1 106 ? 15.865 1.566 -37.973 1.00 73.62 106 PHE A N 1
ATOM 852 C CA . PHE A 1 106 ? 14.728 0.739 -38.358 1.00 73.62 106 PHE A CA 1
ATOM 853 C C . PHE A 1 106 ? 15.219 -0.556 -39.000 1.00 73.62 106 PHE A C 1
ATOM 855 O O . PHE A 1 106 ? 16.017 -0.546 -39.934 1.00 73.62 106 PHE A O 1
ATOM 862 N N . ILE A 1 107 ? 14.704 -1.678 -38.506 1.00 70.88 107 ILE A N 1
ATOM 863 C CA . ILE A 1 107 ? 14.917 -2.987 -39.115 1.00 70.88 107 ILE A CA 1
ATOM 864 C C . ILE A 1 107 ? 14.038 -3.027 -40.367 1.00 70.88 107 ILE A C 1
ATOM 866 O O . ILE A 1 107 ? 12.814 -3.038 -40.246 1.00 70.88 107 ILE A O 1
ATOM 870 N N . GLN A 1 108 ? 14.639 -3.007 -41.558 1.00 72.38 108 GLN A N 1
ATOM 871 C CA . GLN A 1 108 ? 13.904 -3.285 -42.790 1.00 72.38 108 GLN A CA 1
ATOM 872 C C . GLN A 1 108 ? 13.661 -4.796 -42.867 1.00 72.38 108 GLN A C 1
ATOM 874 O O . GLN A 1 108 ? 14.629 -5.559 -42.865 1.00 72.38 108 GLN A O 1
ATOM 879 N N . PRO A 1 109 ? 12.399 -5.255 -42.874 1.00 69.38 109 PRO A N 1
ATOM 880 C CA . PRO A 1 109 ? 12.121 -6.658 -43.122 1.00 69.38 109 PRO A CA 1
ATOM 881 C C . PRO A 1 109 ? 12.512 -6.995 -44.565 1.00 69.38 109 PRO A C 1
ATOM 883 O O . PRO A 1 109 ? 12.057 -6.332 -45.493 1.00 69.38 109 PRO A O 1
ATOM 886 N N . ASP A 1 110 ? 13.312 -8.046 -44.749 1.00 72.44 110 ASP A N 1
ATOM 887 C CA . ASP A 1 110 ? 13.726 -8.591 -46.055 1.00 72.44 110 ASP A CA 1
ATOM 888 C C . ASP A 1 110 ? 12.582 -9.374 -46.731 1.00 72.44 110 ASP A C 1
ATOM 890 O O . ASP A 1 110 ? 12.721 -10.513 -47.175 1.00 72.44 110 ASP A O 1
ATOM 894 N N . LYS A 1 111 ? 11.373 -8.805 -46.699 1.00 75.25 111 LYS A N 1
ATOM 895 C CA . LYS A 1 111 ? 10.196 -9.416 -47.305 1.00 75.25 111 LYS A CA 1
ATOM 896 C C . LYS A 1 111 ? 10.022 -8.824 -48.695 1.00 75.25 111 LYS A C 1
ATOM 898 O O . LYS A 1 111 ? 9.596 -7.681 -48.841 1.00 75.25 111 LYS A O 1
ATOM 903 N N . ILE A 1 112 ? 10.339 -9.614 -49.716 1.00 73.81 112 ILE A N 1
ATOM 904 C CA . ILE A 1 112 ? 9.990 -9.296 -51.100 1.00 73.81 112 ILE A CA 1
ATOM 905 C C . ILE A 1 112 ? 8.488 -9.544 -51.242 1.00 73.81 112 ILE A C 1
ATOM 907 O O . ILE A 1 112 ? 8.036 -10.68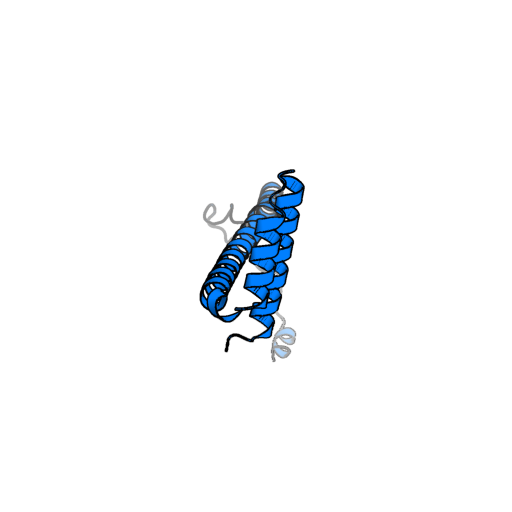7 -51.251 1.00 73.81 112 ILE A O 1
ATOM 911 N N . TYR A 1 113 ? 7.710 -8.466 -51.279 1.00 75.12 113 TYR A N 1
ATOM 912 C CA . TYR A 1 113 ? 6.266 -8.544 -51.471 1.00 75.12 113 TYR A CA 1
ATOM 913 C C . TYR A 1 113 ? 5.972 -8.997 -52.903 1.00 75.12 113 TYR A C 1
ATOM 915 O O . TYR A 1 113 ? 6.355 -8.323 -53.860 1.00 75.12 113 TYR A O 1
ATOM 923 N N . SER A 1 114 ? 5.306 -10.143 -53.043 1.00 77.69 114 SER A N 1
ATOM 924 C CA . SER A 1 114 ? 4.835 -10.649 -54.333 1.00 77.69 114 SER A CA 1
ATOM 925 C C . SER A 1 114 ? 3.373 -10.260 -54.555 1.00 77.69 114 SER A C 1
ATOM 927 O O . SER A 1 114 ? 2.628 -10.047 -53.598 1.00 77.69 114 SER A O 1
ATOM 929 N N . SER A 1 115 ? 2.931 -10.195 -55.811 1.00 74.31 115 SER A N 1
ATOM 930 C CA . SER A 1 115 ? 1.541 -9.873 -56.171 1.00 74.31 115 SER A CA 1
ATOM 931 C C . SER A 1 115 ? 0.525 -10.798 -55.489 1.00 74.31 115 SER A C 1
ATOM 933 O O . SER A 1 115 ? -0.529 -10.336 -55.065 1.00 74.31 115 SER A O 1
ATOM 935 N N . ALA A 1 116 ? 0.885 -12.066 -55.275 1.00 76.94 116 ALA A N 1
ATOM 936 C CA . ALA A 1 116 ? 0.057 -13.046 -54.571 1.00 76.94 116 ALA A CA 1
ATOM 937 C C . ALA A 1 116 ? -0.171 -12.735 -53.072 1.00 76.94 116 ALA A C 1
ATOM 939 O O . ALA A 1 116 ? -1.152 -13.204 -52.495 1.00 76.94 116 ALA A O 1
ATOM 940 N N . ASP A 1 117 ? 0.704 -11.956 -52.420 1.00 73.50 117 ASP 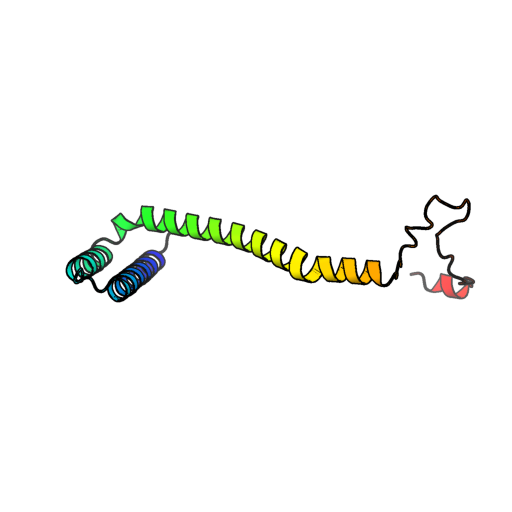A N 1
ATOM 941 C CA . ASP A 1 117 ? 0.515 -11.527 -51.022 1.00 73.50 117 ASP A CA 1
ATOM 942 C C . ASP A 1 117 ? -0.499 -10.376 -50.906 1.00 73.50 117 ASP A C 1
ATOM 944 O O . ASP A 1 117 ? -1.151 -10.230 -49.873 1.00 73.50 117 ASP A O 1
ATOM 948 N N . LEU A 1 118 ? -0.655 -9.575 -51.967 1.00 77.38 118 LEU A N 1
ATOM 949 C CA . LEU A 1 118 ? -1.574 -8.431 -52.007 1.00 77.38 118 LEU A CA 1
ATOM 950 C C . LEU A 1 118 ? -3.031 -8.862 -52.232 1.00 77.38 118 LEU A C 1
ATOM 952 O O . LEU A 1 118 ? -3.953 -8.144 -51.852 1.00 77.38 118 LEU A O 1
ATOM 956 N N . GLU A 1 119 ? -3.249 -10.051 -52.797 1.00 80.56 119 GLU A N 1
ATOM 957 C CA . GLU A 1 119 ? -4.586 -10.619 -53.014 1.00 80.56 119 GLU A CA 1
ATOM 958 C C . GLU A 1 119 ? -5.254 -11.096 -51.713 1.00 80.56 119 GLU A C 1
ATOM 960 O O . GLU A 1 119 ? -6.471 -11.247 -51.666 1.00 80.56 119 GLU A O 1
ATOM 965 N N . LYS A 1 120 ? -4.482 -11.291 -50.633 1.00 72.25 120 LYS A N 1
ATOM 966 C CA . LYS A 1 120 ? -4.976 -11.728 -49.312 1.00 72.25 120 LYS A CA 1
ATOM 967 C C . LYS A 1 120 ? -5.150 -10.588 -48.303 1.00 72.25 120 LYS A C 1
ATOM 969 O O . LYS A 1 120 ? -5.217 -10.838 -47.102 1.00 72.25 120 LYS A O 1
ATOM 974 N N . GLN A 1 121 ? -5.164 -9.338 -48.762 1.00 67.19 121 GLN A N 1
ATOM 975 C CA . GLN A 1 121 ? -5.171 -8.171 -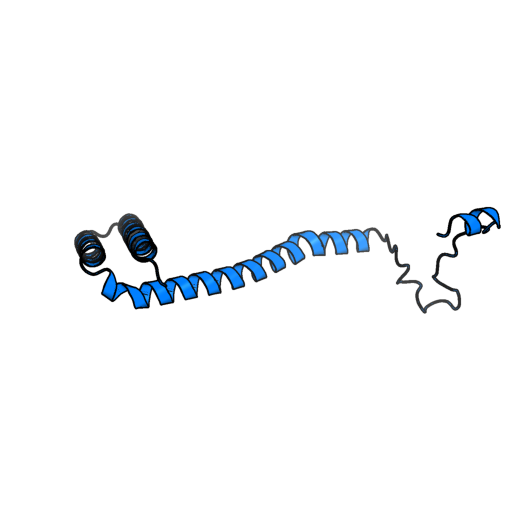47.875 1.00 67.19 121 GLN A CA 1
ATOM 976 C C . GLN A 1 121 ? -6.568 -7.788 -47.343 1.00 67.19 121 GLN A C 1
ATOM 978 O O . GLN A 1 121 ? -6.657 -6.898 -46.496 1.00 67.19 121 GLN A O 1
ATOM 983 N N . PHE A 1 122 ? -7.633 -8.453 -47.806 1.00 60.62 122 PHE A N 1
ATOM 984 C CA . PHE A 1 122 ? -9.018 -8.247 -47.366 1.00 60.62 122 PHE A CA 1
ATOM 985 C C . PHE A 1 122 ? -9.619 -9.522 -46.779 1.00 60.62 122 PHE A C 1
ATOM 987 O O . PHE A 1 122 ? -9.391 -10.604 -47.367 1.00 60.62 122 PHE A O 1
#

Sequence (122 aa):
MIDKKRNIEFGIVLSLAILVIAYICKQNWTQWTIVTLVLTLLVPKTFTPFAWLWMKFGEALSQITTSILLAIVFFGIVTPIGKLRALLKKDSLRLRDFKKCKESVFIQPDKIYSSADLEKQF

pLDDT: mean 73.16, std 12.3, range [45.38, 96.44]

Foldseek 3Di:
DPDPVLLLVVLVVVLVVVVVVCVVVVDPVVVVSVVSSVCSVPCSPVCVVVSVVVVVVVVVVVVVVVVVVVVCCCVVPVVVVVVVCVVVVPPVVVVVCPPPDPDDPDDDPPDDDDPVNVVPPD

Secondary structure (DSSP, 8-state):
---HHHHHHHHHHHHHHHHHHHHHHT--THHHHHHHHHHHHH-TTTTHHHHHHHHHHHHHHHHHHHHHHHHHHIIIIIHHHHHHHHHTT--TT-TTTTTTSSS--S--------HHHHTT--

Organism: NCBI:txid2763675